Protein AF-A0A526YIY4-F1 (afdb_monomer_lite)

Foldseek 3Di:
DLPPLVVVVVPPPDPSVVCQLCVVVVVCVVCVVPDPDDDQDDDLPPGSSVNSCVSNDPDDDDDFDPDPVRVVVVVVSVVVVVVVVVVVVVVPD

Sequence (93 aa):
YEYETPLAASNKNSPEGRMFFTRITQALKEVDDRYDVVVIDCPPQLGYLTLTALTASTSVLITVHPQMLDIMSMSQFLLMLGGILQSIKGVGA

pLDDT: mean 77.67, std 15.55, range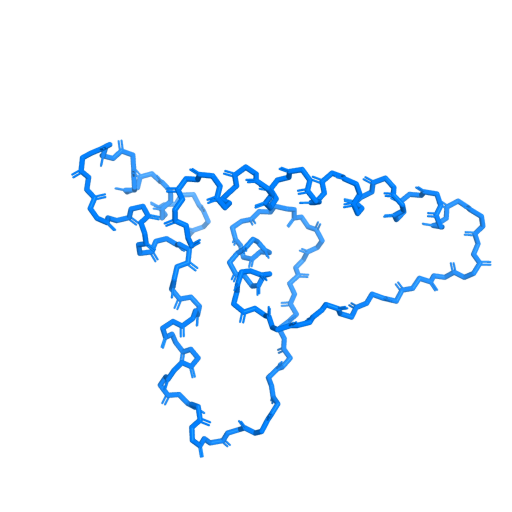 [46.66, 96.0]

Radius of gyration: 15.34 Å; chains: 1; bounding box: 34×27×47 Å

Secondary structure (DSSP, 8-state):
-TTHHHHHTT-TTSTHHHHHHHHHHHHHHTTTTT-S-------SS-SHHHHHHHHH-S-------S-HHHHHHHHHHHHHHHHHHHHHHHH--

Structure (mmCIF, N/CA/C/O backbone):
data_AF-A0A526YIY4-F1
#
_entry.id   AF-A0A526YIY4-F1
#
loop_
_atom_site.group_PDB
_atom_site.id
_atom_site.type_symbol
_atom_site.label_atom_id
_atom_site.label_alt_id
_atom_site.label_comp_id
_atom_site.label_asym_id
_atom_site.label_entity_id
_atom_site.label_seq_id
_atom_site.pdbx_PDB_ins_code
_atom_site.Cartn_x
_atom_site.Cartn_y
_atom_site.Cartn_z
_atom_site.occupancy
_atom_site.B_iso_or_equiv
_atom_site.auth_seq_id
_atom_site.auth_comp_id
_atom_site.auth_asym_id
_atom_site.auth_atom_id
_atom_site.pdbx_PDB_model_num
ATOM 1 N N . TYR A 1 1 ? -1.680 18.866 10.747 1.00 47.03 1 TYR A N 1
ATOM 2 C CA . TYR A 1 1 ? -1.920 17.412 10.617 1.00 47.03 1 TYR A CA 1
ATOM 3 C C . TYR A 1 1 ? -0.658 16.566 10.441 1.00 47.03 1 TYR A C 1
ATOM 5 O O . TYR A 1 1 ? -0.344 15.859 11.384 1.00 47.03 1 TYR A O 1
ATOM 13 N N . GLU A 1 2 ? 0.108 16.635 9.340 1.00 48.69 2 GLU A N 1
ATOM 14 C CA . GLU A 1 2 ? 1.323 15.792 9.167 1.00 48.69 2 GLU A CA 1
ATOM 15 C C . GLU A 1 2 ? 2.473 16.146 10.138 1.00 48.69 2 GLU A C 1
ATOM 17 O O . GLU A 1 2 ? 3.257 15.285 10.522 1.00 48.69 2 GLU A O 1
ATOM 22 N N . TYR A 1 3 ? 2.516 17.396 10.611 1.00 50.09 3 TYR A N 1
ATOM 23 C CA . TYR A 1 3 ? 3.509 17.881 11.579 1.00 50.09 3 TYR A CA 1
ATOM 24 C C . TYR A 1 3 ? 3.077 17.769 13.047 1.00 50.09 3 TYR A C 1
ATOM 26 O O . TYR A 1 3 ? 3.925 17.726 13.929 1.00 50.09 3 TYR A O 1
ATOM 34 N N . GLU A 1 4 ? 1.775 17.702 13.334 1.00 52.78 4 GLU A N 1
ATOM 35 C CA . GLU A 1 4 ? 1.271 17.762 14.717 1.00 52.78 4 GLU A CA 1
ATOM 36 C C . GLU A 1 4 ? 1.337 16.403 15.417 1.00 52.78 4 GLU A C 1
ATOM 38 O O . GLU A 1 4 ? 1.682 16.321 16.592 1.00 52.78 4 GLU A O 1
ATOM 43 N N . THR A 1 5 ? 1.065 15.321 14.684 1.00 56.97 5 THR A N 1
ATOM 44 C CA . THR A 1 5 ? 1.140 13.948 15.199 1.00 56.97 5 THR A CA 1
ATOM 45 C C . THR A 1 5 ? 2.563 13.523 15.609 1.00 56.97 5 THR A C 1
ATOM 47 O O . THR A 1 5 ? 2.702 12.955 16.691 1.00 56.97 5 THR A O 1
ATOM 50 N N . PRO A 1 6 ? 3.639 13.821 14.848 1.00 53.03 6 PRO A N 1
ATOM 51 C CA . PRO A 1 6 ? 5.002 13.527 15.299 1.00 53.03 6 PRO A CA 1
ATOM 52 C C . PRO A 1 6 ? 5.493 14.467 16.411 1.00 53.03 6 PRO A C 1
ATOM 54 O O . PRO A 1 6 ? 6.274 14.033 17.255 1.00 53.03 6 PRO A O 1
ATOM 57 N N . LEU A 1 7 ? 5.024 15.724 16.469 1.00 54.06 7 LEU A N 1
ATOM 58 C CA . LEU A 1 7 ? 5.378 16.641 17.563 1.00 54.06 7 LEU A CA 1
ATOM 59 C C . LEU A 1 7 ? 4.783 16.180 18.901 1.00 54.06 7 LEU A C 1
ATOM 61 O O . LEU A 1 7 ? 5.471 16.207 19.919 1.00 54.06 7 LEU A O 1
ATOM 65 N N . ALA A 1 8 ? 3.535 15.699 18.890 1.00 51.41 8 ALA A N 1
ATOM 66 C CA . ALA A 1 8 ? 2.896 15.096 20.060 1.00 51.41 8 ALA A CA 1
ATOM 67 C C . ALA A 1 8 ? 3.621 13.815 20.525 1.00 51.41 8 ALA A C 1
ATOM 69 O O . ALA A 1 8 ? 3.684 13.546 21.719 1.00 51.41 8 ALA A O 1
ATOM 70 N N . ALA A 1 9 ? 4.252 13.078 19.602 1.00 51.19 9 ALA A N 1
ATOM 71 C CA . ALA A 1 9 ? 5.055 11.887 19.889 1.00 51.19 9 ALA A CA 1
ATOM 72 C C . ALA A 1 9 ? 6.495 12.184 20.374 1.00 51.19 9 ALA A C 1
ATOM 74 O O . ALA A 1 9 ? 7.239 11.258 20.699 1.00 51.19 9 ALA A O 1
ATOM 75 N N . SER A 1 10 ? 6.914 13.456 20.460 1.00 52.03 10 SER A N 1
ATOM 76 C CA . SER A 1 10 ? 8.259 13.855 20.919 1.00 52.03 10 SER A CA 1
ATOM 77 C C . SER A 1 10 ? 8.520 13.564 22.407 1.00 52.03 10 SER A C 1
ATOM 79 O O . SER A 1 10 ? 9.647 13.750 22.883 1.00 52.03 10 SER A O 1
ATOM 81 N N . ASN A 1 11 ? 7.518 13.110 23.165 1.00 53.00 11 ASN A N 1
ATOM 82 C CA . ASN A 1 11 ? 7.694 12.726 24.559 1.00 53.00 11 ASN A CA 1
ATOM 83 C C . 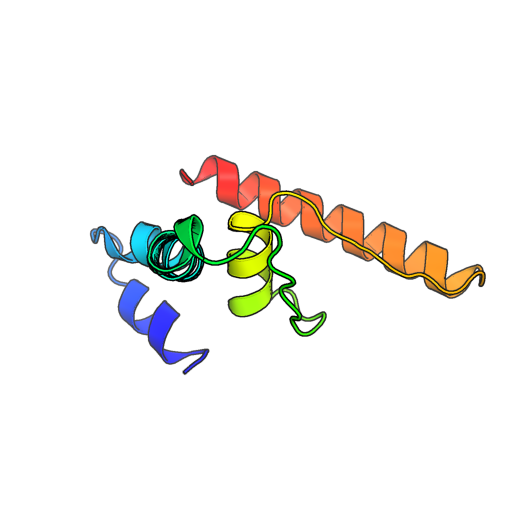ASN A 1 11 ? 8.235 11.284 24.642 1.00 53.00 11 ASN A C 1
ATOM 85 O O . ASN A 1 11 ? 7.494 10.304 24.669 1.00 53.00 11 ASN A O 1
ATOM 89 N N . LYS A 1 12 ? 9.570 11.166 24.652 1.00 50.31 12 LYS A N 1
ATOM 90 C CA . LYS A 1 12 ? 10.373 9.937 24.453 1.00 50.31 12 LYS A CA 1
ATOM 91 C C . LYS A 1 12 ? 10.106 8.739 25.389 1.00 50.31 12 LYS A C 1
ATOM 93 O O . LYS A 1 12 ? 10.700 7.690 25.169 1.00 50.31 12 LYS A O 1
ATOM 98 N N . ASN A 1 13 ? 9.222 8.856 26.381 1.00 49.66 13 ASN A N 1
ATOM 99 C CA . ASN A 1 13 ? 8.859 7.768 27.305 1.00 49.66 13 ASN A CA 1
ATOM 100 C C . ASN A 1 13 ? 7.431 7.231 27.105 1.00 49.66 13 ASN A C 1
ATOM 102 O O . ASN A 1 13 ? 6.938 6.476 27.942 1.00 49.66 13 ASN A O 1
ATOM 106 N N . SER A 1 14 ? 6.748 7.626 26.031 1.00 51.16 14 SER A N 1
ATOM 107 C CA . SER A 1 14 ? 5.323 7.357 25.868 1.00 51.16 14 SER A CA 1
ATOM 108 C C . SER A 1 14 ? 5.014 6.219 24.873 1.00 51.16 14 SER A C 1
ATOM 110 O O . SER A 1 14 ? 5.647 6.140 23.815 1.00 51.16 14 SER A O 1
ATOM 112 N N . PRO A 1 15 ? 3.996 5.371 25.140 1.00 53.75 15 PRO A N 1
ATOM 113 C CA . PRO A 1 15 ? 3.446 4.391 24.188 1.00 53.75 15 PRO A CA 1
ATOM 114 C C . PRO A 1 15 ? 2.933 4.996 22.859 1.00 53.75 15 PRO A C 1
ATOM 116 O O . PRO A 1 15 ? 2.589 4.262 21.930 1.00 53.75 15 PRO A O 1
ATOM 119 N N . GLU A 1 16 ? 2.927 6.323 22.729 1.00 53.59 16 GLU A N 1
ATOM 120 C CA . GLU A 1 16 ? 2.512 7.088 21.548 1.00 53.59 16 GLU A CA 1
ATOM 121 C C . GLU A 1 16 ? 3.365 6.830 20.291 1.00 53.59 16 GLU A C 1
ATOM 123 O O . GLU A 1 16 ? 2.835 6.868 19.180 1.00 53.59 16 GLU A O 1
ATOM 128 N N . GLY A 1 17 ? 4.647 6.465 20.426 1.00 54.75 17 GLY A N 1
ATOM 129 C CA . GLY A 1 17 ? 5.487 6.087 19.274 1.00 54.75 17 GLY A CA 1
ATOM 130 C C . GLY A 1 17 ? 5.031 4.795 18.580 1.00 54.75 17 GLY A C 1
ATOM 131 O O . GLY A 1 17 ? 5.155 4.658 17.365 1.00 54.75 17 GLY A O 1
ATOM 132 N N . ARG A 1 18 ? 4.430 3.861 19.330 1.00 57.75 18 ARG A N 1
ATOM 133 C CA . ARG A 1 18 ? 3.793 2.657 18.765 1.00 57.75 18 ARG A CA 1
ATOM 134 C C . ARG A 1 18 ? 2.421 2.970 18.174 1.00 57.75 18 ARG A C 1
ATOM 136 O O . ARG A 1 18 ? 2.086 2.443 17.113 1.00 57.75 18 ARG A O 1
ATOM 143 N N . MET A 1 19 ? 1.655 3.862 18.809 1.00 59.62 19 MET A N 1
ATOM 144 C CA . MET A 1 19 ? 0.382 4.366 18.263 1.00 59.62 19 MET A CA 1
ATOM 145 C C . MET A 1 19 ? 0.579 5.042 16.893 1.00 59.62 19 MET A C 1
ATOM 147 O O . MET A 1 19 ? -0.291 4.963 16.031 1.00 59.62 19 MET A O 1
ATOM 151 N N . PHE A 1 20 ? 1.743 5.659 16.659 1.00 67.44 20 PHE A N 1
ATOM 152 C CA . PHE A 1 20 ? 2.077 6.345 15.410 1.00 67.44 20 PHE A CA 1
ATOM 153 C C . PHE A 1 20 ? 2.035 5.430 14.174 1.00 67.44 20 PHE A C 1
ATOM 155 O O . PHE A 1 20 ? 1.360 5.770 13.202 1.00 67.44 20 PHE A O 1
ATOM 162 N N . PHE A 1 21 ? 2.706 4.270 14.213 1.00 70.50 21 PHE A N 1
ATOM 163 C CA . PHE A 1 21 ? 2.758 3.334 13.077 1.00 70.50 21 PHE A CA 1
ATOM 164 C C . PHE A 1 21 ? 1.511 2.461 12.942 1.00 70.50 21 PHE A C 1
ATOM 166 O O . PHE A 1 21 ? 1.166 2.029 11.846 1.00 70.50 21 PHE A O 1
ATOM 173 N N . THR A 1 22 ? 0.817 2.223 14.054 1.00 76.00 22 THR A N 1
ATOM 174 C CA . THR A 1 22 ? -0.309 1.283 14.120 1.00 76.00 22 THR A CA 1
ATOM 175 C C . THR A 1 22 ? -1.662 1.921 13.831 1.00 76.00 22 THR A C 1
ATOM 177 O O . THR A 1 22 ? -2.647 1.199 13.715 1.00 76.00 22 THR A O 1
ATOM 180 N N . ARG A 1 23 ? -1.736 3.248 13.661 1.00 82.62 23 ARG A N 1
ATOM 181 C CA . ARG A 1 23 ? -3.003 3.965 13.461 1.00 82.62 23 ARG A CA 1
ATOM 182 C C . ARG A 1 23 ? -3.797 3.475 12.248 1.00 82.62 23 ARG A C 1
ATOM 184 O O . ARG A 1 23 ? -4.987 3.210 12.378 1.00 82.62 23 ARG A O 1
ATOM 191 N N . ILE A 1 24 ? -3.153 3.335 11.084 1.00 86.06 24 ILE A N 1
ATOM 192 C CA . ILE A 1 24 ? -3.824 2.803 9.884 1.00 86.06 24 ILE A CA 1
ATOM 193 C C . ILE A 1 24 ? -4.230 1.348 10.122 1.00 86.06 24 ILE A C 1
ATOM 195 O O . ILE A 1 24 ? -5.366 0.979 9.854 1.00 86.06 24 ILE A O 1
ATOM 199 N N . THR A 1 25 ? -3.347 0.536 10.707 1.00 86.94 25 THR A N 1
ATOM 200 C CA . THR A 1 25 ? -3.650 -0.859 11.047 1.00 86.94 25 THR A CA 1
ATOM 201 C C . THR A 1 25 ? -4.858 -0.987 11.980 1.00 86.94 25 THR A C 1
ATOM 203 O O . THR A 1 25 ? -5.673 -1.883 11.794 1.00 86.94 25 THR A O 1
ATOM 206 N N . GLN A 1 26 ? -5.000 -0.109 12.977 1.00 87.94 26 GLN A N 1
ATOM 207 C CA . GLN A 1 26 ? -6.160 -0.092 13.872 1.00 87.94 26 GLN A CA 1
ATOM 208 C C . GLN A 1 26 ? -7.443 0.267 13.124 1.00 87.94 26 GLN A C 1
ATOM 210 O O . GLN A 1 26 ? -8.430 -0.442 13.273 1.00 87.94 26 GLN A O 1
ATOM 215 N N . ALA A 1 27 ? -7.409 1.297 12.277 1.00 88.50 27 ALA A N 1
ATOM 216 C CA . ALA A 1 27 ? -8.566 1.683 11.474 1.00 88.50 27 ALA A CA 1
ATOM 217 C C . ALA A 1 27 ? -9.000 0.568 10.505 1.00 88.50 27 ALA A C 1
ATOM 219 O O . ALA A 1 27 ? -10.190 0.326 10.339 1.00 88.50 27 ALA A O 1
ATOM 220 N N . LEU A 1 28 ? -8.048 -0.149 9.898 1.00 90.44 28 LEU A N 1
ATOM 221 C CA . LEU A 1 28 ? -8.354 -1.278 9.012 1.00 90.44 28 LEU A CA 1
ATOM 222 C C . LEU A 1 28 ? -8.991 -2.453 9.764 1.00 90.44 28 LEU A C 1
ATOM 224 O O . LEU A 1 28 ? -9.905 -3.077 9.238 1.00 90.44 28 LEU A O 1
ATOM 228 N N . LYS A 1 29 ? -8.578 -2.713 11.012 1.00 90.38 29 LYS A N 1
ATOM 229 C CA . LYS A 1 29 ? -9.181 -3.765 11.848 1.00 90.38 29 LYS A CA 1
ATOM 230 C C . LYS A 1 29 ? -10.664 -3.535 12.142 1.00 90.38 29 LYS A C 1
ATOM 232 O O . LYS A 1 29 ? -11.381 -4.503 12.354 1.00 90.38 29 LYS A O 1
ATOM 237 N N . GLU A 1 30 ? -11.126 -2.286 12.169 1.00 92.69 30 GLU A N 1
ATOM 238 C CA . GLU A 1 30 ? -12.541 -1.962 12.409 1.00 92.69 30 GLU A CA 1
ATOM 239 C C . GLU A 1 30 ? -13.457 -2.338 11.234 1.00 92.69 30 GLU A C 1
ATOM 241 O O . GLU A 1 30 ? -14.675 -2.367 11.393 1.00 92.69 30 GLU A O 1
ATOM 246 N N . VAL A 1 31 ? -12.887 -2.598 10.054 1.00 92.75 31 VAL A N 1
ATOM 247 C CA . VAL A 1 31 ? -13.626 -2.911 8.822 1.00 92.75 31 VAL A CA 1
ATOM 248 C C . VAL A 1 31 ? -13.161 -4.213 8.161 1.00 92.75 31 VAL A C 1
ATOM 250 O O . VAL A 1 31 ? -13.508 -4.468 7.009 1.00 92.75 31 VAL A O 1
ATOM 253 N N . ASP A 1 32 ? -12.384 -5.025 8.880 1.00 91.25 32 ASP A N 1
ATOM 254 C CA . ASP A 1 32 ? -11.772 -6.268 8.391 1.00 91.25 32 ASP A CA 1
ATOM 255 C C . ASP A 1 32 ? -12.820 -7.292 7.922 1.00 91.25 32 ASP A C 1
ATOM 257 O O . ASP A 1 32 ? -12.628 -7.988 6.933 1.00 91.25 32 ASP A O 1
ATOM 261 N N . ASP A 1 33 ? -13.988 -7.323 8.568 1.00 94.94 33 ASP A N 1
ATOM 262 C CA . ASP A 1 33 ? -15.112 -8.201 8.228 1.00 94.94 33 ASP A CA 1
ATOM 263 C C . ASP A 1 33 ? -15.944 -7.716 7.027 1.00 94.94 33 ASP A C 1
ATOM 265 O O . ASP A 1 33 ? -16.866 -8.406 6.586 1.00 94.94 33 ASP A O 1
ATOM 269 N N . ARG A 1 34 ? -15.648 -6.524 6.495 1.00 96.00 34 ARG A N 1
ATOM 270 C CA . ARG A 1 34 ? -16.463 -5.858 5.466 1.00 96.00 34 ARG A CA 1
ATOM 271 C C . ARG A 1 34 ? -15.829 -5.823 4.081 1.00 96.00 34 ARG A C 1
ATOM 273 O O . ARG A 1 34 ? -16.542 -5.504 3.128 1.00 96.00 34 ARG A O 1
ATOM 280 N N . TYR A 1 35 ? -14.532 -6.098 3.958 1.00 94.44 35 TYR A N 1
ATOM 281 C CA . TYR A 1 35 ? -13.797 -5.964 2.700 1.00 94.44 35 TYR A CA 1
ATOM 282 C C . TYR A 1 35 ? -12.773 -7.085 2.526 1.00 94.44 35 TYR A C 1
ATOM 284 O O . TYR A 1 35 ? -11.933 -7.294 3.390 1.00 94.44 35 TYR A O 1
ATOM 292 N N . ASP A 1 36 ? -12.775 -7.736 1.362 1.00 93.56 36 ASP A N 1
ATOM 293 C CA . ASP A 1 36 ? -11.764 -8.749 1.026 1.00 93.56 36 ASP A CA 1
ATOM 294 C C . ASP A 1 36 ? -10.413 -8.126 0.633 1.00 93.56 36 ASP A C 1
ATOM 296 O O . ASP A 1 36 ? -9.355 -8.736 0.790 1.00 93.56 36 ASP A O 1
ATOM 300 N N . VAL A 1 37 ? -10.445 -6.914 0.067 1.00 93.25 37 VAL A N 1
ATOM 301 C CA . VAL A 1 37 ? -9.269 -6.208 -0.455 1.00 93.25 37 VAL A CA 1
ATOM 302 C C . VAL A 1 37 ? -9.366 -4.724 -0.127 1.00 93.25 37 VAL A C 1
ATOM 304 O O . VAL A 1 37 ? -10.385 -4.085 -0.386 1.00 93.25 37 VAL A O 1
ATOM 307 N N . VAL A 1 38 ? -8.265 -4.160 0.373 1.00 92.81 38 VAL A N 1
ATOM 308 C CA . VAL A 1 38 ? -8.111 -2.721 0.609 1.00 92.81 38 VAL A CA 1
ATOM 309 C C . VAL A 1 38 ? -6.952 -2.195 -0.229 1.00 92.81 38 VAL A C 1
ATOM 311 O O . VAL A 1 38 ? -5.835 -2.703 -0.150 1.00 92.81 38 VAL A O 1
ATOM 314 N N . VAL A 1 39 ? -7.215 -1.158 -1.025 1.00 93.00 39 VAL A N 1
ATOM 315 C CA . VAL A 1 39 ? -6.189 -0.435 -1.786 1.00 93.00 39 VAL A CA 1
ATOM 316 C C . VAL A 1 39 ? -5.878 0.864 -1.057 1.00 93.00 39 VAL A C 1
ATOM 318 O O . VAL A 1 39 ? -6.778 1.663 -0.801 1.00 93.00 39 VAL A O 1
ATOM 321 N N . ILE A 1 40 ? -4.605 1.071 -0.725 1.00 90.50 40 ILE A N 1
ATOM 322 C CA . ILE A 1 40 ? -4.123 2.295 -0.085 1.00 90.50 40 ILE A CA 1
ATOM 323 C C . ILE A 1 40 ? -3.325 3.086 -1.119 1.00 90.50 40 ILE A C 1
ATOM 325 O O . ILE A 1 40 ? -2.256 2.650 -1.541 1.00 90.50 40 ILE A O 1
ATOM 329 N N . ASP A 1 41 ? -3.851 4.241 -1.520 1.00 90.00 41 ASP A N 1
ATOM 330 C CA . ASP A 1 41 ? -3.169 5.183 -2.408 1.00 90.00 41 ASP A CA 1
ATOM 331 C C . ASP A 1 41 ? -2.529 6.295 -1.569 1.00 90.00 41 ASP A C 1
ATOM 333 O O . ASP A 1 41 ? -3.197 6.953 -0.767 1.00 90.00 41 ASP A O 1
ATOM 337 N N . CYS A 1 42 ? -1.218 6.470 -1.698 1.00 81.88 42 CYS A N 1
ATOM 338 C CA . CYS A 1 42 ? -0.468 7.469 -0.946 1.00 81.88 42 CYS A CA 1
ATOM 339 C C . CYS A 1 42 ? 0.530 8.187 -1.863 1.00 81.88 42 CYS A C 1
ATOM 341 O O . CYS A 1 42 ? 1.027 7.597 -2.826 1.00 81.88 42 CYS A O 1
ATOM 343 N N . PRO A 1 43 ? 0.837 9.470 -1.590 1.00 79.00 43 PRO A N 1
ATOM 344 C CA . PRO A 1 43 ? 1.803 10.210 -2.388 1.00 79.00 43 PRO A CA 1
ATOM 345 C C . PRO A 1 43 ? 3.195 9.553 -2.305 1.00 79.00 43 PRO A C 1
ATOM 347 O O . PRO A 1 43 ? 3.556 8.989 -1.274 1.00 79.00 43 PRO A O 1
ATOM 350 N N . PRO A 1 44 ? 4.044 9.688 -3.340 1.00 71.19 44 PRO A N 1
ATOM 351 C CA . PRO A 1 44 ? 5.354 9.022 -3.404 1.00 71.19 44 PRO A CA 1
ATOM 352 C C . PRO A 1 44 ? 6.371 9.537 -2.368 1.00 71.19 44 PRO A C 1
ATOM 354 O O . PRO A 1 44 ? 7.483 9.021 -2.258 1.00 71.19 44 PRO A O 1
ATOM 357 N N . GLN A 1 45 ? 6.022 10.580 -1.616 1.00 76.94 45 GLN A N 1
ATOM 358 C CA . GLN A 1 45 ? 6.845 11.117 -0.542 1.00 76.94 45 GLN A CA 1
ATOM 359 C C . GLN A 1 45 ? 6.922 10.081 0.582 1.00 76.94 45 GLN A C 1
ATOM 361 O O . GLN A 1 45 ? 5.894 9.625 1.069 1.00 76.94 45 GLN A O 1
ATOM 366 N N . LEU A 1 46 ? 8.128 9.730 1.036 1.00 73.19 46 LEU A N 1
ATOM 367 C CA . LEU A 1 46 ? 8.361 8.822 2.174 1.00 73.19 46 LEU A CA 1
ATOM 368 C C . LEU A 1 46 ? 8.047 9.502 3.524 1.00 73.19 46 LEU A C 1
ATOM 370 O O . LEU A 1 46 ? 8.840 9.465 4.463 1.00 73.19 46 LEU A O 1
ATOM 374 N N . GLY A 1 47 ? 6.900 10.179 3.586 1.00 76.94 47 GLY A N 1
ATOM 375 C CA . GLY A 1 47 ? 6.345 10.828 4.764 1.00 76.94 47 GLY A CA 1
ATOM 376 C C . GLY A 1 47 ? 5.504 9.873 5.610 1.00 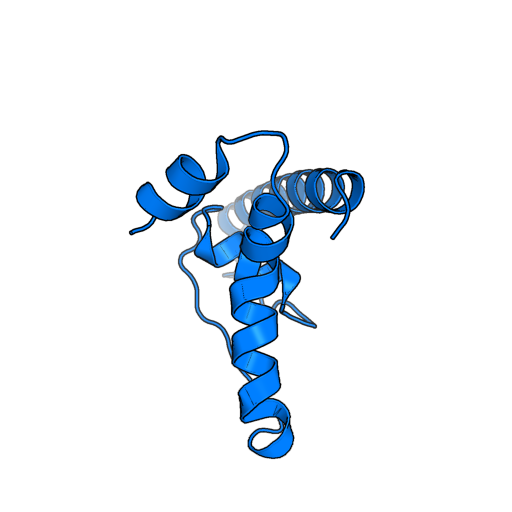76.94 47 GLY A C 1
ATOM 377 O O . GLY A 1 47 ? 5.541 8.649 5.455 1.00 76.94 47 GLY A O 1
ATOM 378 N N . TYR A 1 48 ? 4.717 10.445 6.520 1.00 76.06 48 TYR A N 1
ATOM 379 C CA . TYR A 1 48 ? 3.961 9.690 7.523 1.00 76.06 48 TYR A CA 1
ATOM 380 C C . TYR A 1 48 ? 2.971 8.693 6.909 1.00 76.06 48 TYR A C 1
ATOM 382 O O . TYR A 1 48 ? 2.945 7.516 7.281 1.00 76.06 48 TYR A O 1
ATOM 390 N N . LEU A 1 49 ? 2.158 9.167 5.964 1.00 81.31 49 LEU A N 1
ATOM 391 C CA . LEU A 1 49 ? 1.097 8.367 5.354 1.00 81.31 49 LEU A CA 1
ATOM 392 C C . LEU A 1 49 ? 1.675 7.165 4.613 1.00 81.31 49 LEU A C 1
ATOM 394 O O . LEU A 1 49 ? 1.196 6.052 4.782 1.00 81.31 49 LEU A O 1
ATOM 398 N N . THR A 1 50 ? 2.762 7.373 3.879 1.00 85.50 50 THR A N 1
ATOM 399 C CA . THR A 1 50 ? 3.416 6.330 3.090 1.00 85.50 50 THR A CA 1
ATOM 400 C C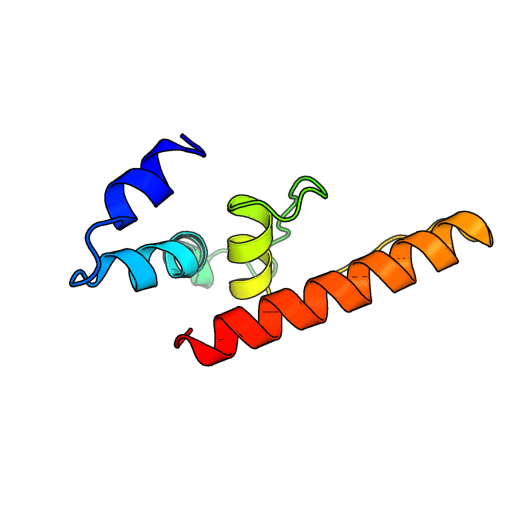 . THR A 1 50 ? 4.040 5.262 3.983 1.00 85.50 50 THR A C 1
ATOM 402 O O . THR A 1 50 ? 3.846 4.075 3.744 1.00 85.50 50 THR A O 1
ATOM 405 N N . LEU A 1 51 ? 4.720 5.637 5.072 1.00 83.12 51 LEU A N 1
ATOM 406 C CA . LEU A 1 51 ? 5.326 4.659 5.986 1.00 83.12 51 LEU A CA 1
ATOM 407 C C . LEU A 1 51 ? 4.288 3.841 6.763 1.00 83.12 51 LEU A C 1
ATOM 409 O O . LEU A 1 51 ? 4.447 2.630 6.928 1.00 83.12 51 LEU A O 1
ATOM 413 N N . THR A 1 52 ? 3.219 4.484 7.231 1.00 83.81 52 THR A N 1
ATOM 414 C CA . THR A 1 52 ? 2.136 3.792 7.945 1.00 83.81 52 THR A CA 1
ATOM 415 C C . THR A 1 52 ? 1.302 2.921 7.010 1.00 83.81 52 THR A C 1
ATOM 417 O O . THR A 1 52 ? 0.961 1.799 7.379 1.00 83.81 52 THR A O 1
ATOM 420 N N . ALA A 1 53 ? 1.064 3.371 5.775 1.00 87.69 53 ALA A N 1
ATOM 421 C CA . ALA A 1 53 ? 0.424 2.575 4.733 1.00 87.69 53 ALA A CA 1
ATOM 422 C C . ALA A 1 53 ? 1.257 1.338 4.388 1.00 87.69 53 ALA A C 1
ATOM 424 O O . ALA A 1 53 ? 0.724 0.233 4.370 1.00 87.69 53 ALA A O 1
ATOM 425 N N . LEU A 1 54 ? 2.567 1.495 4.185 1.00 86.62 54 LEU A N 1
ATOM 426 C CA . LEU A 1 54 ? 3.475 0.384 3.889 1.00 86.62 54 LEU A CA 1
ATOM 427 C C . LEU A 1 54 ? 3.580 -0.619 5.041 1.00 86.62 54 LEU A C 1
ATOM 429 O O . LEU A 1 54 ? 3.666 -1.815 4.794 1.00 86.62 54 LEU A O 1
ATOM 433 N N . THR A 1 55 ? 3.547 -0.145 6.289 1.00 84.06 55 THR A N 1
ATOM 434 C CA . THR A 1 55 ? 3.569 -1.019 7.475 1.00 84.06 55 THR A CA 1
ATOM 435 C C . THR A 1 55 ? 2.254 -1.787 7.637 1.00 84.06 55 THR A C 1
ATOM 437 O O . THR A 1 55 ? 2.264 -2.931 8.082 1.00 84.06 55 THR A O 1
ATOM 440 N N . ALA A 1 56 ? 1.121 -1.182 7.265 1.00 87.56 56 ALA A N 1
ATOM 441 C CA . ALA A 1 56 ? -0.187 -1.832 7.316 1.00 87.56 56 ALA A CA 1
ATOM 442 C C . ALA A 1 56 ? -0.467 -2.745 6.106 1.00 87.56 56 ALA A C 1
ATOM 444 O O . ALA A 1 56 ? -1.296 -3.646 6.207 1.00 87.56 56 ALA A O 1
ATOM 445 N N . SER A 1 57 ? 0.200 -2.516 4.971 1.00 90.12 57 SER A N 1
ATOM 446 C CA . SER A 1 57 ? -0.040 -3.236 3.717 1.00 90.12 57 SER A CA 1
ATOM 447 C C . SER A 1 57 ? 0.624 -4.611 3.699 1.00 90.12 57 SER A C 1
ATOM 449 O O . SER A 1 57 ? 1.787 -4.770 4.062 1.00 90.12 57 SER A O 1
ATOM 451 N N . THR A 1 58 ? -0.084 -5.611 3.174 1.00 89.88 58 THR A N 1
ATOM 452 C CA . THR A 1 58 ? 0.465 -6.962 2.957 1.00 89.88 58 THR A CA 1
ATOM 453 C C . THR A 1 58 ? 1.372 -7.032 1.730 1.00 89.88 58 THR A C 1
ATOM 455 O O . THR A 1 58 ? 2.269 -7.869 1.646 1.00 89.88 58 THR A O 1
ATOM 458 N N . SER A 1 59 ? 1.127 -6.191 0.730 1.00 89.56 59 SER A N 1
ATOM 459 C CA . SER A 1 59 ? 1.867 -6.173 -0.530 1.00 89.56 59 SER A CA 1
ATOM 460 C C . SER A 1 59 ? 1.851 -4.772 -1.123 1.00 89.56 59 SER A C 1
ATOM 462 O O . SER A 1 59 ? 0.948 -3.987 -0.847 1.00 89.56 59 SER A O 1
ATOM 464 N N . VAL A 1 60 ? 2.860 -4.467 -1.939 1.00 88.44 60 VAL A N 1
ATOM 465 C CA . VAL A 1 60 ? 3.016 -3.166 -2.599 1.00 88.44 60 VAL A CA 1
ATOM 466 C C . VAL A 1 60 ? 2.955 -3.381 -4.103 1.00 88.44 60 VAL A C 1
ATOM 468 O O . VAL A 1 60 ? 3.711 -4.187 -4.646 1.00 88.44 60 VAL A O 1
ATOM 471 N N . LEU A 1 61 ? 2.061 -2.656 -4.771 1.00 89.75 61 LEU A N 1
ATOM 472 C CA . LEU A 1 61 ? 1.951 -2.643 -6.225 1.00 89.75 61 LEU A CA 1
ATOM 473 C C . LEU A 1 61 ? 2.679 -1.414 -6.773 1.00 89.75 61 LEU A C 1
ATOM 475 O O . LEU A 1 61 ? 2.383 -0.293 -6.372 1.00 89.75 61 LEU A O 1
ATOM 479 N N . ILE A 1 62 ? 3.618 -1.624 -7.696 1.00 85.50 62 ILE A N 1
ATOM 480 C CA . ILE A 1 62 ? 4.411 -0.551 -8.306 1.00 85.50 62 ILE A CA 1
ATOM 481 C C . ILE A 1 62 ? 4.266 -0.638 -9.817 1.00 85.50 62 ILE A C 1
ATOM 483 O O . ILE A 1 62 ? 4.610 -1.649 -10.428 1.00 85.50 62 ILE A O 1
ATOM 487 N N . THR A 1 63 ? 3.781 0.439 -10.421 1.00 87.75 63 THR A N 1
ATOM 488 C CA . THR A 1 63 ? 3.709 0.588 -11.874 1.00 87.75 63 THR A CA 1
ATOM 489 C C . THR A 1 63 ? 4.891 1.420 -12.353 1.00 87.75 63 THR A C 1
ATOM 491 O O . THR A 1 63 ? 5.083 2.540 -11.883 1.00 87.75 63 THR A O 1
ATOM 494 N N . VAL A 1 64 ? 5.673 0.894 -13.296 1.00 85.50 64 VAL A N 1
ATOM 495 C CA . VAL A 1 64 ? 6.828 1.589 -13.881 1.00 85.50 64 VAL A CA 1
ATOM 496 C C . VAL A 1 64 ? 6.670 1.685 -15.394 1.00 85.50 64 VAL A C 1
ATOM 498 O O . VAL A 1 64 ? 6.233 0.733 -16.043 1.00 85.50 64 VAL A O 1
ATOM 501 N N . HIS A 1 65 ? 7.023 2.836 -15.963 1.00 88.88 65 HIS A N 1
ATOM 502 C CA . HIS A 1 65 ? 7.106 2.988 -17.411 1.00 88.88 65 HIS A CA 1
ATOM 503 C C . HIS A 1 65 ? 8.355 2.259 -17.931 1.00 88.88 65 HIS A C 1
ATOM 505 O O . HIS A 1 65 ? 9.399 2.296 -17.275 1.00 88.88 65 HIS A O 1
ATOM 511 N N . PRO A 1 66 ? 8.296 1.591 -19.098 1.00 87.19 66 PRO A N 1
ATOM 512 C CA . PRO A 1 66 ? 9.411 0.814 -19.637 1.00 87.19 66 PRO A CA 1
ATOM 513 C C . PRO A 1 66 ? 10.479 1.724 -20.272 1.00 87.19 66 PRO A C 1
ATOM 515 O O . PRO A 1 66 ? 10.834 1.580 -21.440 1.00 87.19 66 PRO A O 1
ATOM 518 N N . GLN A 1 67 ? 10.983 2.692 -19.511 1.00 94.19 67 GLN A N 1
ATOM 519 C CA . GLN A 1 67 ? 12.053 3.596 -19.910 1.00 94.19 67 GLN A CA 1
ATOM 520 C C . GLN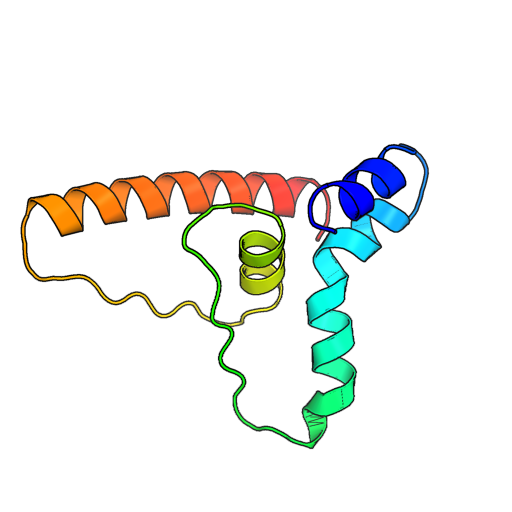 A 1 67 ? 13.235 3.413 -18.959 1.00 94.19 67 GLN A C 1
ATOM 522 O O . GLN A 1 67 ? 13.066 3.277 -17.748 1.00 94.19 67 GLN A O 1
ATOM 527 N N . MET A 1 68 ? 14.451 3.423 -19.510 1.00 90.81 68 MET A N 1
ATOM 528 C CA . MET A 1 68 ? 15.675 3.155 -18.743 1.00 90.81 68 MET A CA 1
ATOM 529 C C . MET A 1 68 ? 15.801 4.077 -17.519 1.00 90.81 68 MET A C 1
ATOM 531 O O . MET A 1 68 ? 16.121 3.615 -16.427 1.00 90.81 68 MET A O 1
ATOM 535 N N . LEU A 1 69 ? 15.510 5.370 -17.691 1.00 91.38 69 LEU A N 1
ATOM 536 C CA . LEU A 1 69 ? 15.617 6.370 -16.625 1.00 91.38 69 LEU A CA 1
ATOM 537 C C . LEU A 1 69 ? 14.624 6.114 -15.483 1.00 91.38 69 LEU A C 1
ATOM 539 O O . LEU A 1 69 ? 15.004 6.214 -14.316 1.00 91.38 69 LEU A O 1
ATOM 543 N N . ASP A 1 70 ? 13.393 5.718 -15.808 1.00 90.50 70 ASP A N 1
ATOM 544 C CA . ASP A 1 70 ? 12.355 5.434 -14.813 1.00 90.50 70 ASP A CA 1
ATOM 545 C C . ASP A 1 70 ? 12.692 4.182 -14.004 1.00 90.50 70 ASP A C 1
ATOM 547 O O . ASP A 1 70 ? 12.581 4.179 -12.779 1.00 90.50 70 ASP A O 1
ATOM 551 N N . ILE A 1 71 ? 13.196 3.138 -14.668 1.00 90.62 71 ILE A N 1
ATOM 552 C CA . ILE A 1 71 ? 13.642 1.907 -14.004 1.00 90.62 71 ILE A CA 1
ATOM 553 C C . ILE A 1 71 ? 14.806 2.201 -13.047 1.00 90.62 71 ILE A C 1
ATOM 555 O O . ILE A 1 71 ? 14.812 1.718 -11.912 1.00 90.62 71 ILE A O 1
ATOM 559 N N . MET A 1 72 ? 15.779 3.018 -13.467 1.00 91.12 72 MET A N 1
ATOM 560 C CA . MET A 1 72 ? 16.913 3.393 -12.614 1.00 91.12 72 MET A CA 1
ATOM 561 C C . MET A 1 72 ? 16.472 4.211 -11.395 1.00 91.12 72 MET A C 1
ATOM 563 O O . MET A 1 72 ? 16.900 3.920 -10.277 1.00 91.12 72 MET A O 1
ATOM 567 N N . SER A 1 73 ? 15.593 5.200 -11.589 1.00 90.00 73 SER A N 1
ATOM 568 C CA . SER A 1 73 ? 15.052 6.012 -10.494 1.00 90.00 73 SER A CA 1
ATOM 569 C C . SER A 1 73 ? 14.254 5.164 -9.495 1.00 90.00 73 SER A C 1
ATOM 571 O O . SER A 1 73 ? 14.457 5.277 -8.284 1.00 90.00 73 SER A O 1
ATOM 573 N N . MET A 1 74 ? 13.411 4.250 -9.986 1.00 89.88 74 MET A N 1
ATOM 574 C CA . MET A 1 74 ? 12.618 3.354 -9.138 1.00 89.88 74 MET A CA 1
ATOM 575 C C . MET A 1 74 ? 13.467 2.349 -8.367 1.00 89.88 74 MET A C 1
ATOM 577 O O . MET A 1 74 ? 13.194 2.099 -7.194 1.00 89.88 74 MET A O 1
ATOM 581 N N . SER A 1 75 ? 14.528 1.818 -8.975 1.00 89.50 75 SER A N 1
ATOM 582 C CA . SER A 1 75 ? 15.485 0.959 -8.270 1.00 89.50 75 SER A CA 1
ATOM 583 C C . SER A 1 75 ? 16.103 1.683 -7.067 1.00 89.50 75 SER A C 1
ATOM 585 O O . SER A 1 75 ? 16.107 1.159 -5.952 1.00 89.50 75 SER A O 1
ATOM 587 N N . GLN A 1 76 ? 16.533 2.935 -7.257 1.00 89.69 76 GLN A N 1
ATOM 588 C CA . GLN A 1 76 ? 17.088 3.747 -6.174 1.00 89.69 76 GLN A CA 1
ATOM 589 C C . GLN A 1 76 ? 16.057 4.031 -5.072 1.00 89.69 76 GLN A C 1
ATOM 591 O O . GLN A 1 76 ? 16.376 3.932 -3.885 1.00 89.69 76 GLN A O 1
ATOM 596 N N . PHE A 1 77 ? 14.819 4.354 -5.451 1.00 88.19 77 PHE A N 1
ATOM 597 C CA . PHE A 1 77 ? 13.725 4.566 -4.504 1.00 88.19 77 PHE A CA 1
ATOM 598 C C . PHE A 1 77 ? 13.460 3.317 -3.651 1.00 88.19 77 PHE A C 1
ATOM 600 O O . PHE A 1 77 ? 13.375 3.413 -2.428 1.00 88.19 77 PHE A O 1
ATOM 607 N N . LEU A 1 78 ? 13.398 2.139 -4.276 1.00 87.12 78 LEU A N 1
ATOM 608 C CA . LEU A 1 78 ? 13.173 0.867 -3.589 1.00 87.12 78 LEU A CA 1
ATOM 609 C C . LEU A 1 78 ? 14.296 0.512 -2.610 1.00 87.12 78 LEU A C 1
ATOM 611 O O . LEU A 1 78 ? 14.020 0.041 -1.506 1.00 87.12 78 LEU A O 1
ATOM 615 N N . LEU A 1 79 ? 15.553 0.774 -2.979 1.00 89.31 79 LEU A N 1
ATOM 616 C CA . LEU A 1 79 ? 16.698 0.583 -2.085 1.00 89.31 79 LEU A CA 1
ATOM 617 C C . LEU A 1 79 ? 16.608 1.489 -0.852 1.00 89.31 79 LEU A C 1
ATOM 619 O O . LEU A 1 79 ? 16.782 1.023 0.276 1.00 89.31 79 LEU A O 1
ATOM 623 N N . MET A 1 80 ? 16.288 2.772 -1.053 1.00 89.00 80 MET A N 1
ATOM 624 C CA . MET A 1 80 ? 16.079 3.710 0.052 1.00 89.00 80 MET A CA 1
ATOM 625 C C . MET A 1 80 ? 14.913 3.286 0.946 1.00 89.00 80 MET A C 1
ATOM 627 O O . MET A 1 80 ? 15.040 3.297 2.172 1.00 89.00 80 MET A O 1
ATOM 631 N N . LEU A 1 81 ? 13.799 2.873 0.341 1.00 85.38 81 LEU A N 1
ATOM 632 C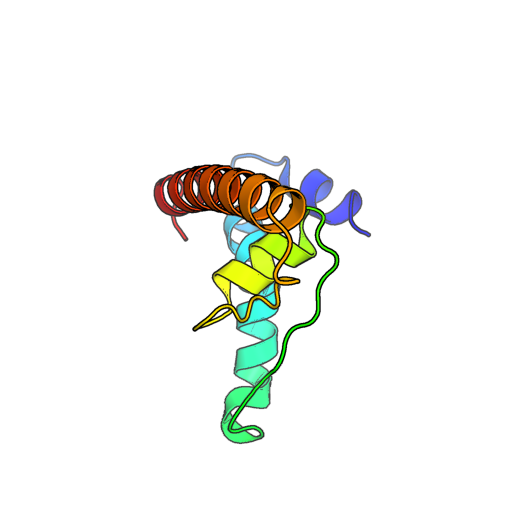 CA . LEU A 1 81 ? 12.627 2.404 1.064 1.00 85.38 81 LEU A CA 1
ATOM 633 C C . LEU A 1 81 ? 12.959 1.189 1.940 1.00 85.38 81 LEU A C 1
ATOM 635 O O . LEU A 1 81 ? 12.605 1.167 3.118 1.00 85.38 81 LEU A O 1
ATOM 639 N N . GLY A 1 82 ? 13.675 0.205 1.392 1.00 84.38 82 GLY A N 1
ATOM 640 C CA . GLY A 1 82 ? 14.112 -0.976 2.137 1.00 84.38 82 GLY A CA 1
ATOM 641 C C . GLY A 1 82 ? 14.956 -0.621 3.364 1.00 84.38 82 GLY A C 1
ATOM 642 O O . GLY A 1 82 ? 14.730 -1.172 4.442 1.00 84.38 82 GLY A O 1
ATOM 643 N N . GLY A 1 83 ? 15.867 0.348 3.230 1.00 85.00 83 GLY A N 1
ATOM 644 C CA . GLY A 1 83 ? 16.673 0.846 4.349 1.00 85.00 83 GLY A CA 1
ATOM 645 C C . GLY A 1 83 ? 15.831 1.485 5.459 1.00 85.00 83 GLY A C 1
ATOM 646 O O . GLY A 1 83 ? 16.041 1.207 6.641 1.00 85.00 83 GLY A O 1
ATOM 647 N N . ILE A 1 84 ? 14.830 2.291 5.093 1.00 81.12 84 ILE A N 1
ATOM 648 C CA . ILE A 1 84 ? 13.925 2.923 6.065 1.00 81.12 84 ILE A CA 1
ATOM 649 C C . ILE A 1 84 ? 13.064 1.870 6.771 1.00 81.12 84 ILE A C 1
ATOM 651 O O . ILE A 1 84 ? 12.959 1.888 7.997 1.00 81.12 84 ILE A O 1
ATOM 655 N N . LEU A 1 85 ? 12.498 0.915 6.028 1.00 78.88 85 LEU A N 1
ATOM 656 C CA . LEU A 1 85 ? 11.683 -0.156 6.608 1.00 78.88 85 LEU A CA 1
ATOM 657 C C . LEU A 1 85 ? 12.491 -1.060 7.551 1.00 78.88 85 LEU A C 1
ATOM 659 O O . LEU A 1 85 ? 11.971 -1.474 8.587 1.00 78.88 85 LEU A O 1
ATOM 663 N N . GLN A 1 86 ? 13.763 -1.343 7.247 1.00 80.06 86 GLN A N 1
ATOM 664 C CA . GLN A 1 86 ? 14.642 -2.068 8.173 1.00 80.06 86 GLN A CA 1
ATOM 665 C C . GLN A 1 86 ? 14.889 -1.290 9.469 1.00 80.06 86 GLN A C 1
ATOM 667 O O . GLN A 1 86 ? 14.827 -1.877 10.549 1.00 80.06 86 GLN A O 1
ATOM 672 N N . SER A 1 87 ? 15.122 0.022 9.372 1.00 76.19 87 SER A N 1
ATOM 673 C CA . SER A 1 87 ? 15.292 0.887 10.544 1.00 76.19 87 SER A CA 1
ATOM 674 C C . SER A 1 87 ? 14.044 0.876 11.436 1.00 76.19 87 SER A C 1
ATOM 676 O O . SER A 1 87 ? 14.150 0.720 12.650 1.00 76.19 87 SER A O 1
ATOM 678 N N . ILE A 1 88 ? 12.849 0.927 10.836 1.00 70.12 88 ILE A N 1
ATOM 679 C CA . ILE A 1 88 ? 11.571 0.878 11.566 1.00 70.12 88 ILE A CA 1
ATOM 680 C C . ILE A 1 88 ? 11.368 -0.479 12.254 1.00 70.12 88 ILE A C 1
ATOM 682 O O . ILE A 1 88 ? 11.017 -0.511 13.434 1.00 70.12 88 ILE A O 1
ATOM 686 N N . LYS A 1 89 ? 11.654 -1.601 11.575 1.00 67.81 89 LYS A N 1
ATOM 687 C CA . LYS A 1 89 ? 11.595 -2.940 12.196 1.00 67.81 89 LYS A CA 1
ATOM 688 C C . LYS A 1 89 ? 12.512 -3.056 13.417 1.00 67.81 89 LYS A C 1
ATOM 690 O O . LYS A 1 89 ? 12.138 -3.684 14.402 1.00 67.81 89 LYS A O 1
ATOM 695 N N . GLY A 1 90 ? 13.685 -2.419 13.386 1.00 58.69 90 GLY A N 1
ATOM 696 C CA . GLY A 1 90 ? 14.624 -2.396 14.512 1.00 58.69 90 GLY A CA 1
ATOM 697 C C . GLY A 1 90 ? 14.112 -1.659 15.759 1.00 58.69 90 GLY A C 1
ATOM 698 O O . GLY A 1 90 ? 14.585 -1.929 16.860 1.00 58.69 90 GLY A O 1
ATOM 699 N N . VAL A 1 91 ? 13.133 -0.761 15.608 1.00 57.25 91 VAL A N 1
ATOM 700 C CA . VAL A 1 91 ? 12.557 0.052 16.698 1.00 57.25 91 VAL A CA 1
ATOM 701 C C . VAL A 1 91 ? 11.295 -0.593 17.306 1.00 57.25 91 VAL A C 1
ATOM 703 O O . VAL A 1 91 ? 10.817 -0.161 18.355 1.00 57.25 91 VAL A O 1
ATOM 706 N N . GLY A 1 92 ? 10.806 -1.700 16.733 1.00 50.28 92 GLY A N 1
ATOM 707 C CA . GLY A 1 92 ? 9.750 -2.525 17.326 1.00 50.28 92 GLY A CA 1
ATOM 708 C C . GLY A 1 92 ? 8.338 -2.183 16.853 1.00 50.28 92 GLY A C 1
ATOM 709 O O . GLY A 1 92 ? 7.475 -1.861 17.679 1.00 50.28 92 GLY A O 1
ATOM 710 N N . ALA A 1 93 ? 8.126 -2.298 15.540 1.00 46.66 93 ALA A N 1
ATOM 711 C CA . ALA A 1 93 ? 6.825 -2.585 14.937 1.00 46.66 93 ALA A CA 1
ATOM 712 C C . ALA A 1 93 ? 6.726 -4.086 14.626 1.00 46.66 93 ALA A C 1
ATOM 714 O O . ALA A 1 93 ? 7.712 -4.626 14.069 1.00 46.66 93 ALA A O 1
#